Protein 3P3D (pdb70)

Sequence (87 aa):
LAILVFGYPETMANQVIAYFQEFGTILEDFEVLRKPFVPIFSGNSWTKITYDNPASAVDALLENGAVFNGVLLGVIPYTKDAVERLQ

B-factor: mean 45.39, std 9.34, range [29.77, 75.06]

Radius of gyration: 11.91 Å; Cα contacts (8 Å, |Δi|>4): 141; chains: 1; bounding box: 28×32×31 Å

Nearest PDB structures (foldseek):
  3p3d-assembly1_A  TM=1.012E+00  e=2.772E-18  Meyerozyma guilliermondii
  5uaz-assembly1_B  TM=9.634E-01  e=4.183E-10  Saccharomyces cerevisiae S288C
  4qu6-assembly1_A  TM=6.567E-01  e=1.359E-02  Homo sapiens
  2lxu-assembly1_A  TM=6.605E-01  e=1.775E-02  Homo sapiens
  2lmi-assembly1_A  TM=5.939E-01  e=2.478E-02  Homo sapiens

CATH classification: 3.30.70.330

Foldseek 3Di:
DKKKKFDDAQVCVLVVLVVLCVLAHWQPPDPSVDDCDDHWQDDGGMTMTDHPDDRSLVVSQVQAQPADPHTGMHMGHDDPVVSVVVD

InterPro domains:
  IPR007846 RNA-recognition motif (RRM) Nup35-type domain [PF05172] (265-360)
  IPR007846 RNA-recognition motif (RRM) Nup35-type domain [PS51472] (262-361)
  IPR012677 Nucleotide-binding alpha-beta plait domain superfamily [G3DSA:3.30.70.330] (259-363)
  IPR035979 RNA-binding domain superfamily [SSF54928] (265-358)

Secondary structure (DSSP, 8-state):
-EEEEE---GGGHHHHHHHHGGGS-B-S--GGG--------EETTEEEEEBSSHHHHHHHHTTTT-EETTEEPEEEE--HHHHHHH-

Structure (mmCIF, N/CA/C/O backbone):
data_3P3D
#
_entry.id   3P3D
#
_cell.length_a   62.507
_cell.length_b   62.507
_cell.length_c   55.117
_cell.angle_alpha   90.000
_cell.angle_beta   90.000
_cell.angle_gamma   120.000
#
_symmetr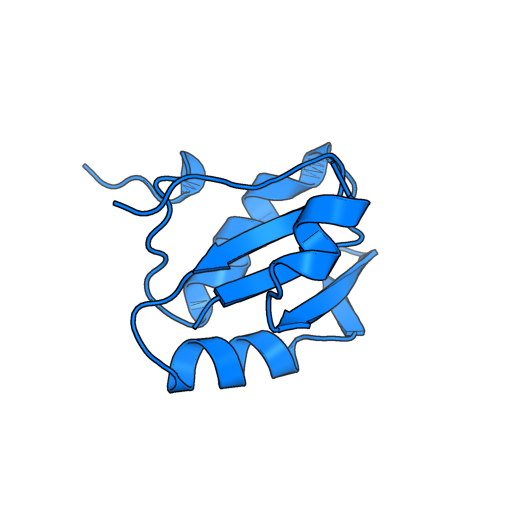y.space_group_name_H-M   'P 3 2 1'
#
loop_
_entity.id
_entity.type
_entity.pdbx_description
1 polymer 'Nucleoporin 53'
2 water water
#
loop_
_atom_site.group_PDB
_atom_site.id
_atom_site.type_symbol
_atom_site.label_atom_id
_atom_site.label_alt_id
_atom_site.label_comp_id
_atom_site.label_asym_id
_atom_site.label_entity_id
_atom_site.label_seq_id
_atom_site.pdbx_PDB_ins_code
_atom_site.Cartn_x
_atom_site.Cartn_y
_atom_site.Cartn_z
_atom_site.occupancy
_atom_site.B_iso_or_equiv
_atom_site.auth_seq_id
_atom_site.auth_comp_id
_atom_site.auth_asym_id
_atom_site.auth_atom_id
_atom_site.pdbx_PDB_model_num
ATOM 1 N N . LEU A 1 8 ? -34.249 0.667 16.224 1.00 37.62 266 LEU A N 1
ATOM 2 C CA . LEU A 1 8 ? -33.752 2.080 16.292 1.00 38.10 266 LEU A CA 1
ATOM 3 C C . LEU A 1 8 ? -32.333 2.289 15.746 1.00 36.44 266 LEU A C 1
ATOM 4 O O . LEU A 1 8 ? -31.851 3.415 15.720 1.00 36.00 266 LEU A O 1
ATOM 9 N N . ALA A 1 9 ? -31.675 1.216 15.342 1.00 35.91 267 ALA A N 1
ATOM 10 C CA . ALA A 1 9 ? -30.322 1.287 14.805 1.00 35.19 267 ALA A CA 1
ATOM 11 C C . ALA A 1 9 ? -30.356 0.994 13.327 1.00 34.70 267 ALA A C 1
ATOM 12 O O . ALA A 1 9 ? -31.276 0.352 12.824 1.00 33.86 267 ALA A O 1
ATOM 14 N N . ILE A 1 10 ? -29.321 1.469 12.645 1.00 34.35 268 ILE A N 1
ATOM 15 C CA . ILE A 1 10 ? -29.168 1.237 11.230 1.00 34.04 268 ILE A CA 1
ATOM 16 C C . ILE A 1 10 ? -27.764 0.747 11.034 1.00 34.59 268 ILE A C 1
ATOM 17 O O . ILE A 1 10 ? -26.885 1.002 11.886 1.00 34.99 268 ILE A O 1
ATOM 22 N N . LEU A 1 11 ? -27.553 0.055 9.920 1.00 35.19 269 LEU A N 1
ATOM 23 C CA . LEU A 1 11 ? -26.211 -0.159 9.383 1.00 35.75 269 LEU A CA 1
ATOM 24 C C . LEU A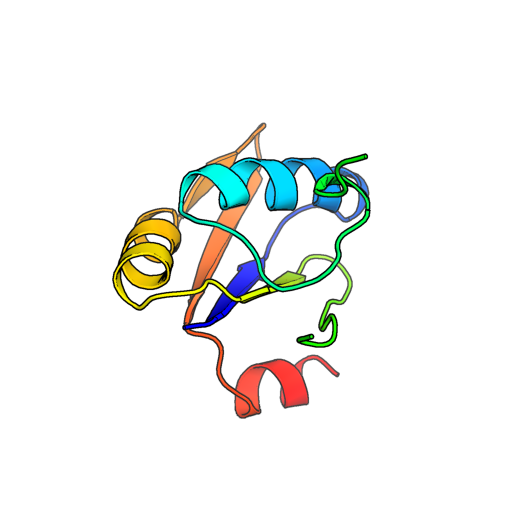 1 11 ? -25.908 0.766 8.188 1.00 36.21 269 LEU A C 1
ATOM 25 O O . LEU A 1 11 ? -26.636 0.738 7.211 1.00 36.34 269 LEU A O 1
ATOM 30 N N . VAL A 1 12 ? -24.866 1.600 8.272 1.00 37.16 270 VAL A N 1
ATOM 31 C CA . VAL A 1 12 ? -24.416 2.385 7.110 1.00 37.97 270 VAL A CA 1
ATOM 32 C C . VAL A 1 12 ? -23.171 1.740 6.535 1.00 38.11 270 VAL A C 1
ATOM 33 O O . VAL A 1 12 ? -22.302 1.304 7.271 1.00 38.51 270 VAL A O 1
ATOM 37 N N . PHE A 1 13 ? -23.079 1.675 5.213 1.00 38.65 271 PHE A N 1
ATOM 38 C CA . PHE A 1 13 ? -22.006 0.906 4.581 1.00 38.53 271 PHE A CA 1
ATOM 39 C C . PHE A 1 13 ? -21.634 1.377 3.181 1.00 39.88 271 PHE A C 1
ATOM 40 O O . PHE A 1 13 ? -22.387 2.094 2.538 1.00 40.45 271 PHE A O 1
ATOM 48 N N . GLY A 1 14 ? -20.470 0.921 2.721 1.00 41.67 272 GLY A N 1
ATOM 49 C CA . GLY A 1 14 ? -20.008 1.096 1.343 1.00 42.39 272 GLY A CA 1
ATOM 50 C C . GLY A 1 14 ? -18.993 2.214 1.132 1.00 43.26 272 GLY A C 1
ATOM 51 O O . GLY A 1 14 ? -18.655 2.538 0.000 1.00 42.82 272 GLY A O 1
ATOM 52 N N . TYR A 1 15 ? -18.481 2.774 2.226 1.00 44.31 273 TYR A N 1
ATOM 53 C CA . TYR A 1 15 ? -17.591 3.929 2.178 1.00 45.26 273 TYR A CA 1
ATOM 54 C C . TYR A 1 15 ? -16.153 3.455 2.355 1.00 46.67 273 TYR A C 1
ATOM 55 O O . TYR A 1 15 ? -15.922 2.421 3.005 1.00 47.16 273 TYR A O 1
ATOM 64 N N . PRO A 1 16 ? -15.178 4.177 1.756 1.00 47.50 274 PRO A N 1
ATOM 65 C CA . PRO A 1 16 ? -13.783 3.867 2.074 1.00 48.13 274 PRO A CA 1
ATOM 66 C C . PRO A 1 16 ? -13.517 4.161 3.543 1.00 48.55 274 PRO A C 1
ATOM 67 O O . PRO A 1 16 ? -14.057 5.136 4.049 1.00 48.48 274 PRO A O 1
ATOM 71 N N . GLU A 1 17 ? -12.707 3.336 4.212 1.00 49.03 275 GLU A N 1
ATOM 72 C CA . GLU A 1 17 ? -12.464 3.495 5.648 1.00 49.58 275 GLU A CA 1
ATOM 73 C C . GLU A 1 17 ? -11.946 4.910 5.992 1.00 50.04 275 GLU A C 1
ATOM 74 O O . GLU A 1 17 ? -12.269 5.476 7.052 1.00 50.77 275 GLU A O 1
ATOM 76 N N . THR A 1 18 ? -11.179 5.507 5.087 1.00 50.19 276 THR A N 1
ATOM 77 C CA . THR A 1 18 ? -10.703 6.871 5.285 1.00 50.21 276 THR A CA 1
ATOM 78 C C . THR A 1 18 ? -11.852 7.876 5.528 1.00 49.76 276 THR A C 1
ATOM 79 O O . THR A 1 18 ? -11.630 8.954 6.079 1.00 50.04 276 THR A O 1
ATOM 83 N N . MET A 1 19 ? -13.068 7.505 5.129 1.00 48.73 277 MET A N 1
ATOM 84 C CA . MET A 1 19 ? -14.220 8.411 5.107 1.00 48.30 277 MET A CA 1
ATOM 85 C C . MET A 1 19 ? -15.219 8.233 6.262 1.00 47.77 277 MET A C 1
ATOM 86 O O . MET A 1 19 ? -16.198 8.972 6.343 1.00 47.29 277 MET A O 1
ATOM 91 N N . ALA A 1 20 ? -14.964 7.263 7.144 1.00 47.25 278 ALA A N 1
ATOM 92 C CA . ALA A 1 20 ? -15.913 6.854 8.197 1.00 46.52 278 ALA A CA 1
ATOM 93 C C . ALA A 1 20 ? -16.472 8.004 9.013 1.00 45.74 278 ALA A C 1
ATOM 94 O O . ALA A 1 20 ? -17.683 8.145 9.153 1.00 45.57 278 ALA A O 1
ATOM 96 N N . ASN A 1 21 ? -15.582 8.818 9.558 1.00 45.11 279 ASN A N 1
ATOM 97 C CA . ASN A 1 21 ? -15.992 9.898 10.443 1.00 44.88 279 ASN A CA 1
ATOM 98 C C . ASN A 1 21 ? -16.860 10.945 9.770 1.00 44.01 279 ASN A C 1
ATOM 99 O O . ASN A 1 21 ? -17.801 11.447 10.395 1.00 43.78 279 ASN A O 1
ATOM 104 N N . GLN A 1 22 ? -16.574 11.243 8.502 1.00 42.77 280 GLN A N 1
ATOM 105 C CA . GLN A 1 22 ? -17.404 12.170 7.740 1.00 42.27 280 GLN A CA 1
ATOM 106 C C . GLN A 1 22 ? -18.817 11.604 7.606 1.00 40.69 280 GLN A C 1
ATOM 107 O O . GLN A 1 22 ? -19.807 12.360 7.612 1.00 39.55 280 GLN A O 1
ATOM 113 N N . VAL A 1 23 ? -18.900 10.273 7.492 1.00 39.49 281 VAL A N 1
ATOM 114 C CA . VAL A 1 23 ? -20.176 9.588 7.275 1.00 38.39 281 VAL A CA 1
ATOM 115 C C . VAL A 1 23 ? -20.965 9.588 8.565 1.00 38.12 281 VAL A C 1
ATOM 116 O O . VAL A 1 23 ? -22.150 9.903 8.574 1.00 37.34 281 VAL A O 1
ATOM 120 N N . ILE A 1 24 ? -20.286 9.271 9.666 1.00 37.83 282 ILE A N 1
ATOM 121 C CA . ILE A 1 24 ? -20.926 9.259 10.978 1.00 37.24 282 ILE A CA 1
ATOM 122 C C . ILE A 1 24 ? -21.435 10.656 11.254 1.00 37.04 282 ILE A C 1
ATOM 123 O O . ILE A 1 24 ? -22.576 10.836 11.628 1.00 37.55 282 ILE A O 1
ATOM 128 N N . ALA A 1 25 ? -20.591 11.652 11.019 1.00 36.64 283 ALA A N 1
ATOM 129 C CA . ALA A 1 25 ? -20.965 13.037 11.243 1.00 36.43 283 ALA A CA 1
ATOM 130 C C . ALA A 1 25 ? -22.208 13.415 10.455 1.00 36.17 283 ALA A C 1
ATOM 131 O O . ALA A 1 25 ? -23.129 14.059 10.972 1.00 35.93 283 ALA A O 1
ATOM 133 N N . TYR A 1 26 ? -22.237 13.019 9.192 1.00 35.72 284 TYR A N 1
ATOM 134 C CA . TYR A 1 26 ? -23.391 13.306 8.370 1.00 35.26 284 TYR A CA 1
ATOM 135 C C . TYR A 1 26 ? -24.634 12.674 9.002 1.00 34.21 284 TYR A C 1
ATOM 136 O O . TYR A 1 26 ? -25.675 13.323 9.098 1.00 32.80 284 TYR A O 1
ATOM 145 N N . PHE A 1 27 ? -24.526 11.429 9.481 1.00 33.44 285 PHE A N 1
ATOM 146 C CA . PHE A 1 27 ? -25.726 10.759 9.996 1.00 32.96 285 PHE A CA 1
ATOM 147 C C . PHE A 1 27 ? -26.278 11.318 11.321 1.00 33.14 285 PHE A C 1
ATOM 148 O O . PHE A 1 27 ? -27.418 11.014 11.689 1.00 32.28 285 PHE A O 1
ATOM 156 N N . GLN A 1 28 ? -25.504 12.167 12.000 1.00 32.71 286 GLN A N 1
ATOM 157 C CA . GLN A 1 28 ? -26.024 12.896 13.147 1.00 33.50 286 GLN A CA 1
ATOM 158 C C . GLN A 1 28 ? -27.131 13.884 12.774 1.00 32.79 286 GLN A C 1
ATOM 159 O O . GLN A 1 28 ? -27.953 14.251 13.603 1.00 32.80 286 GLN A O 1
ATOM 165 N N . GLU A 1 29 ? -27.172 14.290 11.522 1.00 33.37 287 GLU A N 1
ATOM 166 C CA . GLU A 1 29 ? -28.233 15.172 11.045 1.00 34.50 287 GLU A CA 1
ATOM 167 C C . GLU A 1 29 ? -29.636 14.572 11.185 1.00 35.03 287 GLU A C 1
ATOM 168 O O . GLU A 1 29 ? -30.616 15.301 11.109 1.00 34.93 287 GLU A O 1
ATOM 174 N N . PHE A 1 30 ? -29.732 13.250 11.362 1.00 34.91 288 PHE A N 1
ATOM 175 C CA . PHE A 1 30 ? -31.030 12.584 11.469 1.00 35.56 288 PHE A CA 1
ATOM 176 C C . PHE A 1 30 ? -31.519 12.421 12.904 1.00 35.58 288 PHE A C 1
ATOM 177 O O . PHE A 1 30 ? -32.712 12.178 13.153 1.00 34.83 288 PHE A O 1
ATOM 185 N N . GLY A 1 31 ? -30.603 12.580 13.844 1.00 36.07 289 GLY A N 1
ATOM 186 C CA . GLY A 1 31 ? -30.945 12.402 15.252 1.00 36.94 289 GLY A CA 1
ATOM 187 C C . GLY A 1 31 ? -29.692 12.307 16.089 1.00 37.25 289 GLY A C 1
ATOM 188 O O . GLY A 1 31 ? -28.594 12.160 15.565 1.00 36.91 289 GLY A O 1
ATOM 189 N N . THR A 1 32 ? -29.879 12.410 17.394 1.00 38.28 290 THR A N 1
ATOM 190 C CA . THR A 1 32 ? -28.816 12.172 18.346 1.00 38.88 290 THR A CA 1
ATOM 191 C C . THR A 1 32 ? -28.337 10.745 18.238 1.00 39.27 290 THR A C 1
ATOM 192 O O . THR A 1 32 ? -29.141 9.827 18.229 1.00 39.12 290 THR A O 1
ATOM 196 N N . ILE A 1 33 ? -27.024 10.556 18.143 1.00 39.74 291 ILE A N 1
ATOM 197 C CA . ILE A 1 33 ? -26.470 9.217 18.051 1.00 40.51 291 ILE A CA 1
ATOM 198 C C . ILE A 1 33 ? -26.022 8.716 19.444 1.00 41.45 291 ILE A C 1
ATOM 199 O O . ILE A 1 33 ? -25.437 9.471 20.220 1.00 41.75 291 ILE A O 1
ATOM 204 N N . LEU A 1 34 ? -26.306 7.456 19.755 1.00 42.63 292 LEU A N 1
ATOM 205 C CA . LEU A 1 34 ? -26.049 6.914 21.118 1.00 44.07 292 LEU A CA 1
ATOM 206 C C . LEU A 1 34 ? -24.629 6.390 21.293 1.00 44.65 292 LEU A C 1
ATOM 207 O O . LEU A 1 34 ? -24.033 6.571 22.346 1.00 45.33 292 LEU A O 1
ATOM 212 N N . GLU A 1 35 ? -24.092 5.739 20.268 1.00 45.01 293 GLU A N 1
ATOM 213 C CA . GLU A 1 35 ? -22.697 5.375 20.278 1.00 45.20 293 GLU A CA 1
ATOM 214 C C . GLU A 1 35 ? -21.858 6.608 20.608 1.00 45.81 293 GLU A C 1
ATOM 215 O O . GLU A 1 35 ? -22.224 7.734 20.231 1.00 46.05 293 GLU A O 1
ATOM 221 N N . ASP A 1 36 ? -20.739 6.382 21.303 1.00 46.51 294 ASP A N 1
ATOM 222 C CA . ASP A 1 36 ? -19.751 7.422 21.647 1.00 47.11 294 ASP A CA 1
ATOM 223 C C . ASP A 1 36 ? -18.630 7.518 20.602 1.00 47.01 294 ASP A C 1
ATOM 224 O O . ASP A 1 36 ? -17.452 7.286 20.929 1.00 47.66 294 ASP A O 1
ATOM 229 N N . PHE A 1 37 ? -18.975 7.864 19.355 1.00 46.28 295 PHE A N 1
ATOM 230 C CA . PHE A 1 37 ? -17.947 8.075 18.324 1.00 45.52 295 PHE A CA 1
ATOM 231 C C . PHE A 1 37 ? -17.179 9.358 18.643 1.00 45.86 295 PHE A C 1
ATOM 232 O O . PHE A 1 37 ? -17.766 10.362 19.067 1.00 45.77 295 PHE A O 1
ATOM 240 N N . GLU A 1 38 ? -15.871 9.304 18.428 1.00 45.99 296 GLU A N 1
ATOM 241 C CA . GLU A 1 38 ? -14.984 10.424 18.679 1.00 46.58 296 GLU A CA 1
ATOM 242 C C . GLU A 1 38 ? -15.448 11.704 17.978 1.00 46.50 296 GLU A C 1
ATOM 243 O O . GLU A 1 38 ? -15.429 12.770 18.561 1.00 46.12 296 GLU A O 1
ATOM 245 N N . VAL A 1 39 ? -15.898 11.590 16.734 1.00 46.70 297 VAL A N 1
ATOM 246 C CA . VAL A 1 39 ? -16.296 12.774 15.979 1.00 46.38 297 VAL A CA 1
ATOM 247 C C . VAL A 1 39 ? -17.578 13.409 16.473 1.00 46.63 297 VAL A C 1
ATOM 248 O O . VAL A 1 39 ? -17.870 14.519 16.084 1.00 46.91 297 VAL A O 1
ATOM 252 N N . LEU A 1 40 ? -18.347 12.721 17.318 1.00 47.35 298 LEU A N 1
ATOM 253 C CA . LEU A 1 40 ? -19.565 13.293 17.887 1.00 47.59 298 LEU A CA 1
ATOM 254 C C . LEU A 1 40 ? -19.378 13.851 19.283 1.00 48.88 298 LEU A C 1
ATOM 255 O O . LEU A 1 40 ? -20.339 14.324 19.896 1.00 47.92 298 LEU A O 1
ATOM 260 N N . ARG A 1 41 ? -18.145 13.816 19.782 1.00 50.83 299 ARG A N 1
ATOM 261 C CA . ARG A 1 41 ? -17.900 14.061 21.202 1.00 52.41 299 ARG A CA 1
ATOM 262 C C . ARG A 1 41 ? -17.902 15.556 21.492 1.00 53.18 299 ARG A C 1
ATOM 263 O O . ARG A 1 41 ? -17.172 16.324 20.872 1.00 52.34 299 ARG A O 1
ATOM 271 N N . LYS A 1 42 ? -18.757 15.943 22.432 1.00 54.85 300 LYS A N 1
ATOM 272 C CA . LYS A 1 42 ? -18.863 17.310 22.921 1.00 56.18 300 LYS A CA 1
ATOM 273 C C . LYS A 1 42 ? -17.767 17.589 23.979 1.00 57.58 300 LYS A C 1
ATOM 274 O O . LYS A 1 42 ? -16.944 16.720 24.266 1.00 57.64 300 LYS A O 1
ATOM 280 N N . PRO A 1 43 ? -17.691 18.829 24.491 1.00 59.38 301 PRO A N 1
ATOM 281 C CA . PRO A 1 43 ? -17.147 19.064 25.837 1.00 59.99 301 PRO A CA 1
ATOM 282 C C . PRO A 1 43 ? -17.891 20.178 26.613 1.00 60.37 301 PRO A C 1
ATOM 283 O O . PRO A 1 43 ? -18.756 19.894 27.459 1.00 60.50 301 PRO A O 1
ATOM 287 N N . PHE A 1 55 ? -25.491 4.134 27.240 1.00 67.02 313 PHE A N 1
ATOM 288 C CA . PHE A 1 55 ? -24.357 3.488 26.587 1.00 66.68 313 PHE A CA 1
ATOM 289 C C . PHE A 1 55 ? -24.783 2.348 25.651 1.00 65.96 313 PHE A C 1
ATOM 290 O O . PHE A 1 55 ? -25.314 1.318 26.100 1.00 6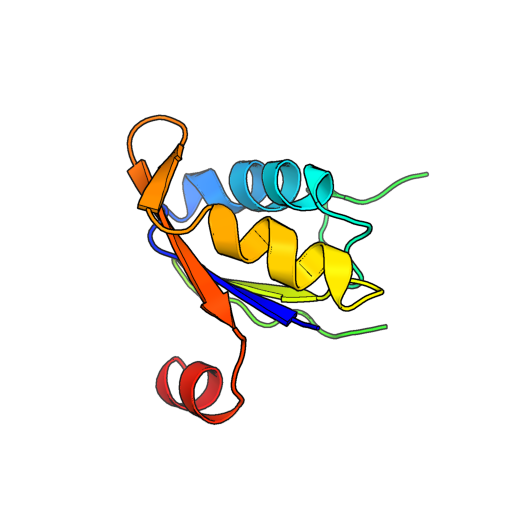5.59 313 PHE A O 1
ATOM 298 N N . VAL A 1 56 ? -24.543 2.548 24.351 1.00 64.95 314 VAL A N 1
ATOM 299 C CA . VAL 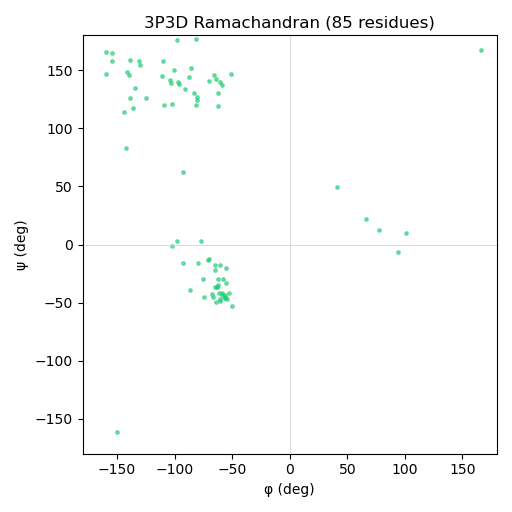A 1 56 ? -24.532 1.452 23.394 1.00 64.13 314 VAL A CA 1
ATOM 300 C C . VAL A 1 56 ? -23.100 1.269 22.943 1.00 63.32 314 VAL A C 1
ATOM 301 O O . VAL A 1 56 ? -22.357 2.245 22.831 1.00 63.48 314 VAL A O 1
ATOM 305 N N . PRO A 1 57 ? -22.705 0.018 22.690 1.00 62.40 315 PRO A N 1
ATOM 306 C CA . PRO A 1 57 ? -21.350 -0.265 22.243 1.00 61.90 315 PRO A CA 1
ATOM 307 C C . PRO A 1 57 ? -21.233 -0.136 20.737 1.00 60.95 315 PRO A C 1
ATOM 308 O O . PRO A 1 57 ? -22.202 -0.354 20.015 1.00 61.05 315 PRO A O 1
ATOM 312 N N . ILE A 1 58 ? -20.034 0.195 20.282 1.00 60.10 316 ILE A N 1
ATOM 313 C CA . ILE A 1 58 ? -19.770 0.434 18.875 1.00 59.23 316 ILE A CA 1
ATOM 314 C C . ILE A 1 58 ? -19.558 -0.877 18.134 1.00 59.01 316 ILE A C 1
ATOM 315 O O . ILE A 1 58 ? -18.662 -1.642 18.465 1.00 58.87 316 ILE A O 1
ATOM 320 N N . PHE A 1 59 ? -20.406 -1.133 17.144 1.00 58.67 317 PHE A N 1
ATOM 321 C CA . PHE A 1 59 ? -20.192 -2.197 16.187 1.00 58.60 317 PHE A CA 1
ATOM 322 C C . PHE A 1 59 ? -19.843 -1.579 14.853 1.00 58.09 317 PHE A C 1
ATOM 323 O O . PHE A 1 59 ? -20.633 -0.809 14.296 1.00 58.39 317 PHE A O 1
ATOM 331 N N . SER A 1 60 ? -18.658 -1.905 14.349 1.00 57.08 318 SER A N 1
ATOM 332 C CA . SER A 1 60 ? -18.214 -1.412 13.055 1.00 56.60 318 SER A CA 1
ATOM 333 C C . SER A 1 60 ? -17.118 -2.310 12.521 1.00 56.70 318 SER A C 1
ATOM 334 O O . SER A 1 60 ? -16.576 -3.146 13.245 1.00 57.20 318 SER A O 1
ATOM 337 N N . GLY A 1 61 ? -16.835 -2.159 11.238 1.00 56.25 319 GLY A N 1
ATOM 338 C CA . GLY A 1 61 ? -15.787 -2.897 10.579 1.00 56.14 319 GLY A CA 1
ATOM 339 C C . GLY A 1 61 ? -15.287 -1.992 9.491 1.00 56.08 319 GLY A C 1
ATOM 340 O O . GLY A 1 61 ? -15.514 -0.784 9.538 1.00 56.44 319 GLY A O 1
ATOM 341 N N . ASN A 1 62 ? -14.607 -2.560 8.506 1.00 55.72 320 ASN A N 1
ATOM 342 C CA . ASN A 1 62 ? -14.155 -1.766 7.381 1.00 55.30 320 ASN A CA 1
ATOM 343 C C . ASN A 1 62 ? -15.338 -1.584 6.430 1.00 53.78 320 ASN A C 1
ATOM 344 O O . ASN A 1 62 ? -15.990 -2.563 6.051 1.00 53.68 320 ASN A O 1
ATOM 349 N N . SER A 1 63 ? -15.622 -0.322 6.097 1.00 51.67 321 SER A N 1
ATOM 350 C CA . SER A 1 63 ? -16.757 0.066 5.256 1.00 50.38 321 SER A CA 1
ATOM 351 C C . SER A 1 63 ? -18.169 -0.168 5.835 1.00 48.64 321 SER A C 1
ATOM 352 O O . SER A 1 63 ? -19.135 -0.227 5.082 1.00 48.42 321 SER A O 1
ATOM 355 N N . TRP A 1 64 ? -18.316 -0.279 7.147 1.00 47.12 322 TRP A N 1
ATOM 356 C CA . TRP A 1 64 ? -19.668 -0.322 7.716 1.00 46.55 322 TRP A CA 1
ATOM 357 C C . TRP A 1 64 ? -19.696 0.052 9.185 1.00 45.34 322 TRP A C 1
ATOM 358 O O . TRP A 1 64 ? -18.750 -0.210 9.903 1.00 44.76 322 TRP A O 1
ATOM 369 N N . THR A 1 65 ? -20.778 0.689 9.620 1.00 43.92 323 THR A N 1
ATOM 370 C CA . THR A 1 65 ? -20.963 0.970 11.034 1.00 43.20 323 THR A CA 1
ATOM 371 C C . THR A 1 65 ? -22.399 0.787 11.400 1.00 41.88 323 THR A C 1
ATOM 372 O O . THR A 1 65 ? -23.290 1.061 10.616 1.00 42.00 323 THR A O 1
ATOM 376 N N . LYS A 1 66 ? -22.623 0.373 12.626 1.00 40.55 324 LYS A N 1
ATOM 377 C CA . LYS A 1 66 ? -23.941 0.447 13.188 1.00 39.87 324 LYS A CA 1
ATOM 378 C C . LYS A 1 66 ? -24.036 1.811 13.796 1.00 38.30 324 LYS A C 1
ATOM 379 O O . LYS A 1 66 ? -23.036 2.337 14.292 1.00 37.62 324 LYS A O 1
ATOM 385 N N . ILE A 1 67 ? -25.227 2.404 13.703 1.00 37.14 325 ILE A N 1
ATOM 386 C CA . ILE A 1 67 ? -25.524 3.699 14.325 1.00 35.73 325 ILE A CA 1
ATOM 387 C C . ILE A 1 67 ? -26.867 3.556 15.013 1.00 35.31 325 ILE A C 1
ATOM 388 O O . ILE A 1 67 ? -27.790 3.045 14.430 1.00 34.96 325 ILE A O 1
ATOM 393 N N . THR A 1 68 ? -26.984 4.036 16.236 1.00 35.47 326 THR A N 1
ATOM 394 C CA . THR A 1 68 ? -28.187 3.845 17.002 1.00 35.41 326 THR A CA 1
ATOM 395 C C . THR A 1 68 ? -28.675 5.210 17.435 1.00 36.68 326 THR A C 1
ATOM 396 O O . THR A 1 68 ? -27.919 5.978 18.039 1.00 36.95 326 THR A O 1
ATOM 400 N N . TYR A 1 69 ? -29.941 5.499 17.120 1.00 37.34 327 TYR A N 1
ATOM 401 C CA . TYR A 1 69 ? -30.609 6.730 17.507 1.00 38.22 327 TYR A CA 1
ATOM 402 C C . TYR A 1 69 ? -31.492 6.574 18.793 1.00 39.66 327 TYR A C 1
ATOM 403 O O . TYR A 1 69 ? -31.603 5.480 19.305 1.00 39.80 327 TYR A O 1
ATOM 412 N N . ASP A 1 70 ? -32.089 7.675 19.289 1.00 41.64 328 ASP A N 1
ATOM 413 C CA . ASP A 1 70 ? -33.029 7.701 20.461 1.00 42.93 328 ASP A CA 1
ATOM 414 C C . ASP A 1 70 ? -34.456 7.286 20.144 1.00 43.79 328 ASP A C 1
ATOM 415 O O . ASP A 1 70 ? -35.268 7.119 21.089 1.00 44.72 328 ASP A O 1
ATOM 420 N N . ASN A 1 71 ? -34.824 7.266 18.860 1.00 43.15 329 ASN A N 1
ATOM 421 C CA . ASN A 1 71 ? -36.246 7.236 18.507 1.00 42.70 329 ASN A CA 1
ATOM 422 C C . ASN A 1 71 ? -36.496 6.620 17.148 1.00 42.14 329 ASN A C 1
ATOM 423 O O . ASN A 1 71 ? -35.590 6.556 16.344 1.00 42.44 329 ASN A O 1
ATOM 428 N N . PRO A 1 72 ? -37.711 6.121 16.900 1.00 41.71 330 PRO A N 1
ATOM 429 C CA . PRO A 1 72 ? -37.971 5.486 15.604 1.00 41.34 330 PRO A CA 1
ATOM 430 C C . PRO A 1 72 ? -37.889 6.428 14.423 1.00 40.56 330 PRO A C 1
ATOM 431 O O . PRO A 1 72 ? -37.428 6.026 13.354 1.00 41.13 330 PRO A O 1
ATOM 435 N N . ALA A 1 73 ? -38.335 7.666 14.616 1.00 39.65 331 ALA A N 1
ATOM 436 C CA . ALA A 1 73 ? -38.356 8.676 13.542 1.00 38.28 331 ALA A CA 1
ATOM 437 C C . ALA A 1 73 ? -36.979 8.886 12.918 1.00 37.28 331 ALA A C 1
ATOM 438 O O . ALA A 1 73 ? -36.851 8.924 11.691 1.00 37.01 331 ALA A O 1
ATOM 440 N N . SER A 1 74 ? -35.960 9.019 13.761 1.00 36.23 332 SER A N 1
ATOM 441 C CA . SER A 1 74 ? -34.601 9.246 13.294 1.00 35.91 332 SER A CA 1
ATOM 442 C C . SER A 1 74 ? -34.090 8.101 12.434 1.00 35.61 332 SER A C 1
ATOM 443 O O . SER A 1 74 ? -33.473 8.347 11.403 1.00 35.64 332 SER A O 1
ATOM 446 N N . ALA A 1 75 ? -34.382 6.865 12.832 1.00 35.62 333 ALA A N 1
ATOM 447 C CA . ALA A 1 75 ? -33.959 5.681 12.079 1.00 36.18 333 ALA A CA 1
ATOM 448 C C . ALA A 1 75 ? -34.666 5.635 10.727 1.00 36.17 333 ALA A C 1
ATOM 449 O O . ALA A 1 75 ? -34.043 5.401 9.684 1.00 36.84 333 ALA A O 1
ATOM 451 N N . VAL A 1 76 ? -35.964 5.879 10.751 1.00 36.05 334 VAL A N 1
ATOM 452 C CA . VAL A 1 76 ? -36.780 5.916 9.531 1.00 36.21 334 VAL A CA 1
ATOM 453 C C . VAL A 1 76 ? -36.200 6.950 8.559 1.00 35.95 334 VAL A C 1
ATOM 454 O O . VAL A 1 76 ? -36.010 6.659 7.395 1.00 35.79 334 VAL A O 1
ATOM 458 N N . ASP A 1 77 ? -35.866 8.136 9.072 1.00 36.12 335 ASP A N 1
ATOM 459 C CA . ASP A 1 77 ? -35.328 9.224 8.260 1.00 36.06 335 ASP A CA 1
ATOM 460 C C . ASP A 1 77 ? -33.922 8.927 7.693 1.00 35.65 335 ASP A C 1
ATOM 461 O O . ASP A 1 77 ? -33.622 9.249 6.541 1.00 34.50 335 ASP A O 1
ATOM 466 N N . ALA A 1 78 ? -33.059 8.355 8.522 1.00 35.53 336 ALA A N 1
ATOM 467 C CA . ALA A 1 78 ? -31.727 7.955 8.079 1.00 35.76 336 ALA A CA 1
ATOM 468 C C . ALA A 1 78 ? -31.808 6.967 6.934 1.00 36.00 336 ALA A C 1
ATOM 469 O O . ALA A 1 78 ? -31.080 7.050 5.989 1.00 35.49 336 ALA A O 1
ATOM 471 N N . LEU A 1 79 ? -32.737 6.035 7.043 1.00 37.64 337 LEU A N 1
ATOM 472 C CA . LEU A 1 79 ? -32.925 4.971 6.066 1.00 38.54 337 LEU A CA 1
ATOM 473 C C . LEU A 1 79 ? -33.200 5.499 4.676 1.00 38.54 337 LEU A C 1
ATOM 474 O O . LEU A 1 79 ? -32.882 4.845 3.697 1.00 38.85 337 LEU A O 1
ATOM 479 N N . LEU A 1 80 ? -33.813 6.675 4.605 1.00 38.38 338 LEU A N 1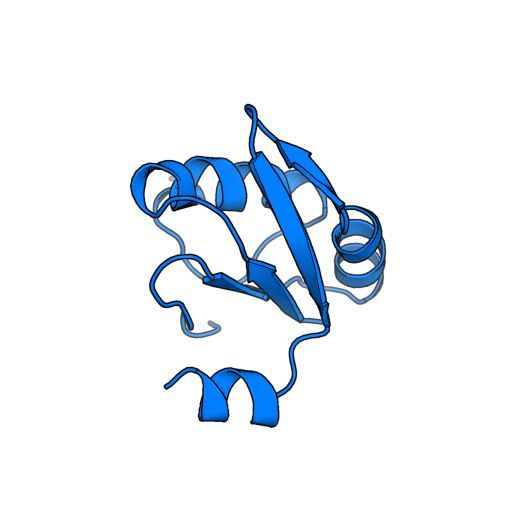
ATOM 480 C CA . LEU A 1 80 ? -34.089 7.330 3.344 1.00 38.41 338 LEU A CA 1
ATOM 481 C C . LEU A 1 80 ? -32.827 7.730 2.610 1.00 37.73 338 LEU A C 1
ATOM 482 O O . LEU A 1 80 ? -32.893 8.013 1.447 1.00 37.51 338 LEU A O 1
ATOM 487 N N . GLU A 1 81 ? -31.685 7.780 3.290 1.00 38.06 339 GLU A N 1
ATOM 488 C CA . GLU A 1 81 ? -30.386 8.023 2.632 1.00 37.66 339 GLU A CA 1
ATOM 489 C C . GLU A 1 81 ? -29.791 6.834 1.889 1.00 36.81 339 GLU A C 1
ATOM 490 O O . GLU A 1 81 ? -28.697 6.924 1.372 1.00 36.04 339 GLU A O 1
ATOM 496 N N . ASN A 1 82 ? -30.508 5.725 1.843 1.00 36.49 340 ASN A N 1
ATOM 497 C CA . ASN A 1 82 ? -30.060 4.568 1.112 1.00 36.85 340 ASN A CA 1
ATOM 498 C C . ASN A 1 82 ? -29.926 4.864 -0.387 1.00 37.56 340 ASN A C 1
ATOM 499 O O . ASN A 1 82 ? -30.909 5.182 -1.061 1.00 37.01 340 ASN A O 1
ATOM 504 N N . GLY A 1 83 ? -28.716 4.718 -0.901 1.00 38.69 341 GLY A N 1
ATOM 505 C CA . GLY A 1 83 ? -28.449 5.042 -2.296 1.00 40.46 341 GLY A CA 1
ATOM 506 C C . GLY A 1 83 ? -27.929 6.452 -2.522 1.00 41.60 341 GLY A C 1
ATOM 507 O O . GLY A 1 83 ? -27.566 6.803 -3.632 1.00 43.39 341 GLY A O 1
ATOM 508 N N . ALA A 1 84 ? -27.886 7.276 -1.490 1.00 42.25 342 ALA A N 1
ATOM 509 C CA . ALA A 1 84 ? -27.434 8.631 -1.661 1.00 42.46 342 ALA A CA 1
ATOM 510 C C . ALA A 1 84 ? -25.976 8.609 -2.038 1.00 42.62 342 ALA A C 1
ATOM 511 O O . ALA A 1 84 ? -25.244 7.757 -1.575 1.00 43.22 342 ALA A O 1
ATOM 513 N N . VAL A 1 85 ? -25.547 9.551 -2.871 1.00 42.99 343 VAL A N 1
ATOM 514 C CA . VAL A 1 85 ? -24.139 9.709 -3.180 1.00 42.70 343 VAL A CA 1
ATOM 515 C C . VAL A 1 85 ? -23.589 10.693 -2.172 1.00 43.89 343 VAL A C 1
ATOM 516 O O . VAL A 1 85 ? -24.205 11.720 -1.904 1.00 44.75 343 VAL A O 1
ATOM 520 N N . PHE A 1 86 ? -22.440 10.377 -1.597 1.00 44.52 344 PHE A N 1
ATOM 521 C CA . PHE A 1 86 ? -21.868 11.201 -0.556 1.00 45.48 344 PHE A CA 1
ATOM 522 C C . PHE A 1 86 ? -20.387 11.340 -0.843 1.00 46.81 344 PHE A C 1
ATOM 523 O O . PHE A 1 86 ? -19.665 10.336 -0.850 1.00 46.84 344 PHE A O 1
ATOM 531 N N . ASN A 1 87 ? -19.939 12.575 -1.091 1.00 47.53 345 ASN A N 1
ATOM 53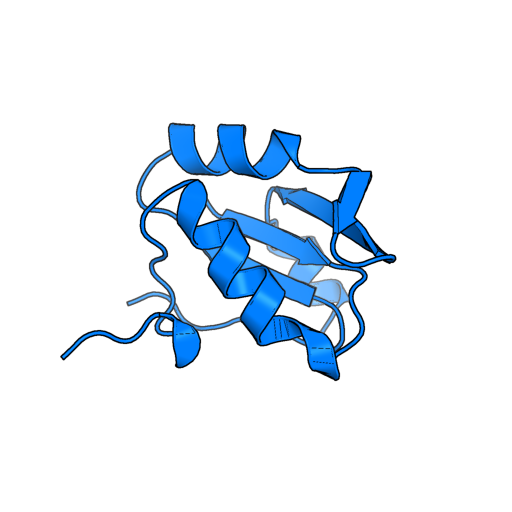2 C CA . ASN A 1 87 ? -18.558 12.830 -1.500 1.00 48.28 345 ASN A CA 1
ATOM 533 C C . ASN A 1 87 ? -18.057 11.782 -2.506 1.00 47.58 345 ASN A C 1
ATOM 534 O O . ASN A 1 87 ? -16.992 11.194 -2.313 1.00 47.54 345 ASN A O 1
ATOM 539 N N . GLY A 1 88 ? -18.842 11.533 -3.554 1.00 47.03 346 GLY A N 1
ATOM 540 C CA . GLY A 1 88 ? -18.420 10.648 -4.656 1.00 46.66 346 GLY A CA 1
ATOM 541 C C . GLY A 1 88 ? -18.478 9.133 -4.442 1.00 46.25 346 GLY A C 1
ATOM 542 O O . GLY A 1 88 ? -17.927 8.370 -5.248 1.00 46.11 346 GLY A O 1
ATOM 543 N N . VAL A 1 89 ? -19.136 8.677 -3.372 1.00 45.74 347 VAL A N 1
ATOM 544 C CA . VAL A 1 89 ? -19.385 7.234 -3.185 1.00 44.93 347 VAL A CA 1
ATOM 545 C C . VAL A 1 89 ? -20.854 7.029 -2.882 1.00 44.02 347 VAL A C 1
ATOM 546 O O . VAL A 1 89 ? -21.527 7.923 -2.367 1.00 43.96 347 VAL A O 1
ATOM 550 N N . LEU A 1 90 ? -21.352 5.842 -3.198 1.00 43.09 348 LEU A N 1
ATOM 551 C CA . LEU A 1 90 ? -22.718 5.489 -2.839 1.00 42.05 348 LEU A CA 1
ATOM 552 C C . LEU A 1 90 ? -22.752 4.983 -1.398 1.00 41.38 348 LEU A C 1
ATOM 553 O O . LEU A 1 90 ? -21.945 4.127 -1.016 1.00 40.39 348 LEU A O 1
ATOM 558 N N . LEU A 1 91 ? -23.677 5.524 -0.604 1.00 40.62 349 LEU A N 1
ATOM 559 C CA . LEU A 1 91 ? -23.903 5.013 0.739 1.00 40.82 349 LEU A CA 1
ATOM 560 C C . LEU A 1 91 ? -25.067 4.049 0.775 1.00 40.30 349 LEU A C 1
ATOM 561 O O . LEU A 1 91 ? -26.099 4.269 0.137 1.00 40.94 349 LEU A O 1
ATOM 566 N N . GLY A 1 92 ? -24.898 2.986 1.544 1.00 39.77 350 GLY A N 1
ATOM 567 C CA . GLY A 1 92 ? -26.010 2.086 1.870 1.00 39.38 350 GLY A CA 1
ATOM 568 C C . GLY A 1 92 ? -26.517 2.298 3.281 1.00 38.31 350 GLY A C 1
ATOM 569 O O . GLY A 1 92 ? -25.743 2.555 4.204 1.00 38.65 350 GLY A O 1
ATOM 570 N N . VAL A 1 93 ? -27.827 2.216 3.451 1.00 37.88 351 VAL A N 1
ATOM 571 C CA . VAL A 1 93 ? -28.420 2.298 4.774 1.00 37.07 351 VAL A CA 1
ATOM 572 C C . VAL A 1 93 ? -29.507 1.266 4.837 1.00 37.60 351 VAL A C 1
ATOM 573 O O . VAL A 1 93 ? -30.378 1.230 3.967 1.00 37.56 351 VAL A O 1
ATOM 577 N N . ILE A 1 94 ? -29.437 0.406 5.856 1.00 38.28 352 ILE A N 1
ATOM 578 C CA . ILE A 1 94 ? -30.485 -0.599 6.102 1.00 38.78 352 ILE A CA 1
ATOM 579 C C . ILE A 1 94 ? -30.746 -0.670 7.585 1.00 39.20 352 ILE A C 1
ATOM 580 O O . ILE A 1 94 ? -29.877 -0.286 8.368 1.00 39.16 352 ILE A O 1
ATOM 585 N N . PRO A 1 95 ? -31.932 -1.174 7.980 1.00 40.26 353 PRO A N 1
ATOM 586 C CA . PRO A 1 95 ? -32.165 -1.426 9.384 1.00 40.94 353 PRO A CA 1
ATOM 587 C C . PRO A 1 95 ? -31.133 -2.416 9.924 1.00 41.87 353 PRO A C 1
ATOM 588 O O . PRO A 1 95 ? -30.810 -3.402 9.251 1.00 41.98 353 PRO A O 1
ATOM 592 N N . TYR A 1 96 ? -30.611 -2.146 11.112 1.00 42.88 354 TYR A N 1
ATOM 593 C CA . TYR A 1 96 ? -29.764 -3.101 11.805 1.00 44.86 354 TYR A CA 1
ATOM 594 C C . TYR A 1 96 ? -30.498 -4.419 12.098 1.00 45.32 354 TYR A C 1
ATOM 595 O O . TYR A 1 96 ? -31.682 -4.409 12.436 1.00 45.66 354 TYR A O 1
ATOM 604 N N . THR A 1 97 ? -29.797 -5.536 11.941 1.00 46.13 355 THR A N 1
ATOM 605 C CA . THR A 1 97 ? -30.247 -6.841 12.461 1.00 46.87 355 THR A CA 1
ATOM 606 C C . THR A 1 97 ? -29.039 -7.566 13.028 1.00 47.66 355 THR A C 1
ATOM 607 O O . THR A 1 97 ? -27.933 -7.426 12.490 1.00 47.67 355 THR A O 1
ATOM 611 N N . LYS A 1 98 ? -29.257 -8.343 14.098 1.00 49.04 356 LYS A N 1
ATOM 612 C CA . LYS A 1 98 ? -28.198 -9.138 14.744 1.00 49.83 356 LYS A CA 1
ATOM 613 C C . LYS A 1 98 ? -27.560 -10.059 13.744 1.00 50.40 356 LYS A C 1
ATOM 614 O O . LYS A 1 98 ? -26.353 -10.171 13.702 1.00 50.65 356 LYS A O 1
ATOM 616 N N . ASP A 1 99 ? -28.382 -10.701 12.922 1.00 51.68 357 ASP A N 1
ATOM 617 C CA . ASP A 1 99 ? -27.887 -11.657 11.935 1.00 52.99 357 ASP A CA 1
ATOM 618 C C . ASP A 1 99 ? -26.817 -11.047 11.018 1.00 52.74 357 ASP A C 1
ATOM 619 O O . ASP A 1 99 ? -25.748 -11.639 10.814 1.00 52.55 357 ASP A O 1
ATOM 624 N N . ALA A 1 100 ? -27.098 -9.845 10.511 1.00 52.92 358 ALA A N 1
ATOM 625 C CA . ALA A 1 100 ? -26.218 -9.166 9.554 1.00 52.52 358 ALA A CA 1
ATOM 626 C C . ALA A 1 100 ? -24.897 -8.854 10.205 1.00 52.35 358 ALA A C 1
ATOM 627 O O . ALA A 1 100 ? -23.842 -9.170 9.649 1.00 51.29 358 ALA A O 1
ATOM 629 N N . VAL A 1 101 ? -24.940 -8.258 11.393 1.00 52.70 359 VAL A N 1
ATOM 630 C CA . VAL A 1 101 ? -23.693 -7.910 12.061 1.00 54.01 359 VAL A CA 1
ATOM 631 C C . VAL A 1 101 ? -22.878 -9.179 12.383 1.00 55.05 359 VAL A C 1
ATOM 632 O O . VAL A 1 101 ? -21.644 -9.168 12.285 1.00 54.84 359 VAL A O 1
ATOM 636 N N . GLU A 1 102 ? -23.572 -10.267 12.739 1.00 56.59 360 GLU A N 1
ATOM 637 C CA . GLU A 1 102 ? -22.921 -11.565 13.000 1.00 58.05 360 GLU A CA 1
ATOM 638 C C . GLU A 1 102 ? -22.180 -12.094 11.763 1.00 59.01 360 GLU A C 1
ATOM 639 O O . GLU A 1 102 ? -21.020 -12.491 11.858 1.00 59.00 360 GLU A O 1
ATOM 641 N N . ARG A 1 103 ? -22.850 -12.092 10.608 1.00 60.38 361 ARG A N 1
ATOM 642 C CA . ARG A 1 103 ? -22.217 -12.540 9.351 1.00 61.47 361 ARG A CA 1
ATOM 643 C C . ARG A 1 103 ? -21.016 -11.661 8.945 1.00 62.05 361 ARG A C 1
ATOM 644 O O . ARG A 1 103 ? -20.090 -12.147 8.292 1.00 62.42 361 ARG A O 1
ATOM 652 N N . LEU A 1 104 ? -21.038 -10.379 9.320 1.00 62.44 362 LEU A N 1
ATOM 653 C CA . LEU A 1 104 ? -19.940 -9.451 9.010 1.00 62.59 362 LEU A CA 1
ATOM 654 C C . LEU A 1 104 ? -18.717 -9.674 9.900 1.00 63.65 362 LEU A C 1
ATOM 655 O O . LEU A 1 104 ? -17.585 -9.426 9.474 1.00 64.01 362 LEU A O 1
ATOM 660 N N . GLN A 1 105 ? -18.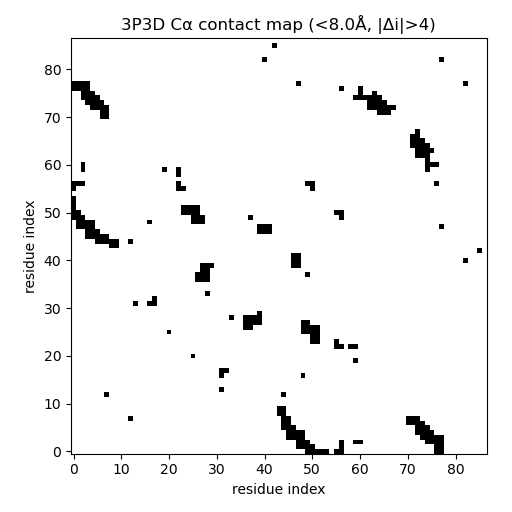943 -10.138 11.129 1.00 64.71 363 GLN A N 1
ATOM 661 C CA . GLN A 1 105 ? -17.859 -10.550 12.031 1.00 65.33 363 GLN A CA 1
ATOM 662 C C . GLN A 1 105 ? -17.806 -12.081 12.139 1.00 65.43 363 GLN A C 1
ATOM 663 O O . GLN A 1 105 ? -16.951 -12.734 11.536 1.00 65.67 363 GLN A O 1
#

Organism: Meyerozyma guilliermondii (strain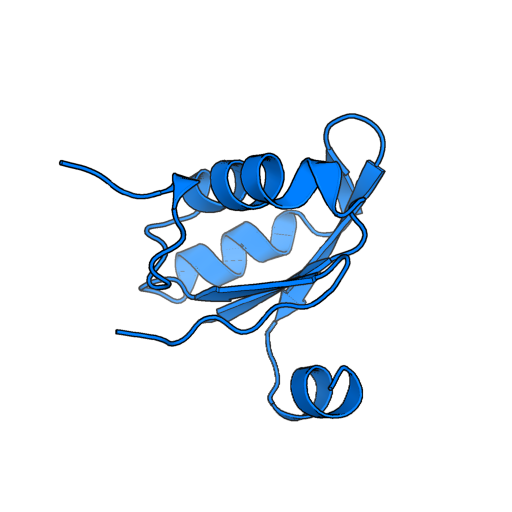 ATCC 6260 / CBS 566 / DSM 6381 / JCM 1539 / NBRC 10279 / NRRL Y-324) (NCBI:txid294746)

Solvent-accessible surface area: 5108 Å² total; per-residue (Å²): 111,11,1,4,0,80,43,5,63,61,127,10,27,83,91,0,8,41,50,0,71,131,44,18,84,14,81,4,78,14,70,68,25,142,171,187,220,29,71,86,70,54,37,129,42,20,2,20,0,16,1,84,50,87,61,8,15,88,64,0,58,139,36,90,42,31,103,32,102,71,33,118,2,8,2,71,75,69,68,67,86,25,11,66,196,97,135